Protein AF-A0A7X6TSU6-F1 (afdb_monomer_lite)

Radius of gyration: 29.44 Å; chains: 1; bounding box: 72×17×84 Å

pLDDT: mean 74.0, std 15.31, range [37.47, 94.88]

Sequence (127 aa):
MMKSKYRSEKGFIHVFFMGAVVILLMVFFNLTSQGMDQKIYRAELETKLKLDYATEAYYLLIREGEMWVAEGISYGDLTLNDLNQNLRANPYIEVDRKNHIIIISSWFKGERRGGYEIEKEEGVYDD

Secondary structure (DSSP, 8-state):
---SHHHHHHHHHHHHHHHHHHHHHHHHHHHHHHHHHHHHHHHHHHHHHHHHHHHHHHHHHHHHTSS---TT--BS---TTTTTT-----EEEEEETTTTEEEEEEEETTEEEEEEEEE--TT----

Foldseek 3Di:
DDDDPVVVVVVVVVVVVVVVVVVVVVVVVVVVVVVVVVVVVVVLVVLVVVLVVQQVVVVVCVVVVVDDDDAPDWDDPCPVVCLPPDDPFHWTWHADPVQQKIWIWTDDNNDTPDIDIDRDPPPPNDD

Structure (mmCIF, N/CA/C/O backbone):
data_AF-A0A7X6TSU6-F1
#
_entry.id   AF-A0A7X6TSU6-F1
#
loop_
_atom_site.group_PDB
_atom_site.id
_atom_site.type_symbol
_atom_site.label_atom_id
_atom_site.label_alt_id
_atom_site.label_comp_id
_atom_site.label_asym_id
_atom_site.label_entity_id
_atom_site.label_seq_id
_atom_site.pdbx_PDB_ins_code
_atom_site.Cartn_x
_atom_site.Cartn_y
_atom_site.Cartn_z
_atom_site.occupancy
_atom_site.B_iso_or_equiv
_atom_site.auth_seq_id
_atom_site.auth_comp_id
_atom_site.auth_asym_id
_atom_site.auth_atom_id
_atom_site.pdbx_PDB_model_num
ATOM 1 N N . MET A 1 1 ? 50.983 4.022 -57.843 1.00 48.47 1 MET A N 1
ATOM 2 C CA . MET A 1 1 ? 50.908 4.115 -56.368 1.00 48.47 1 MET A CA 1
ATOM 3 C C . MET A 1 1 ? 49.483 4.527 -55.997 1.00 48.47 1 MET A C 1
ATOM 5 O O . MET A 1 1 ? 49.167 5.703 -56.014 1.00 48.47 1 MET A O 1
ATOM 9 N N . MET A 1 2 ? 48.568 3.570 -55.811 1.00 52.47 2 MET A N 1
ATOM 10 C CA . MET A 1 2 ? 47.137 3.863 -55.622 1.00 52.47 2 MET A CA 1
ATOM 11 C C . MET A 1 2 ? 46.505 2.744 -54.777 1.00 52.47 2 MET A C 1
ATOM 13 O O . MET A 1 2 ? 45.866 1.837 -55.291 1.00 52.47 2 MET A O 1
ATOM 17 N N . LYS A 1 3 ? 46.798 2.728 -53.469 1.00 51.19 3 LYS A N 1
ATOM 18 C CA . LYS A 1 3 ? 46.248 1.735 -52.518 1.00 51.19 3 LYS A CA 1
ATOM 19 C C . LYS A 1 3 ? 45.700 2.339 -51.216 1.00 51.19 3 LYS A C 1
ATOM 21 O O . LYS A 1 3 ? 45.122 1.603 -50.425 1.00 51.19 3 LYS A O 1
ATOM 26 N N . SER A 1 4 ? 45.836 3.649 -50.973 1.00 55.00 4 SER A N 1
ATOM 27 C CA . SER A 1 4 ? 45.428 4.241 -49.686 1.00 55.00 4 SER A CA 1
ATOM 28 C C . SER A 1 4 ? 43.949 4.648 -49.613 1.00 55.00 4 SER A C 1
ATOM 30 O O . SER A 1 4 ? 43.361 4.523 -48.543 1.00 55.00 4 SER A O 1
ATOM 32 N N . LYS A 1 5 ? 43.313 5.055 -50.726 1.00 52.50 5 LYS A N 1
ATOM 33 C CA . LYS A 1 5 ? 41.904 5.511 -50.717 1.00 52.50 5 LYS A CA 1
ATOM 34 C C . LYS A 1 5 ? 40.912 4.417 -50.291 1.00 52.50 5 LYS A C 1
ATOM 36 O O . LYS A 1 5 ? 40.122 4.638 -49.381 1.00 52.50 5 LYS A O 1
ATOM 41 N N . TYR A 1 6 ? 41.046 3.204 -50.833 1.00 52.88 6 TYR A N 1
ATOM 42 C CA . TYR A 1 6 ? 40.151 2.075 -50.523 1.00 52.88 6 TYR A CA 1
ATOM 43 C C . TYR A 1 6 ? 40.205 1.591 -49.065 1.00 52.88 6 TYR A C 1
ATOM 45 O O . TYR A 1 6 ? 39.263 0.962 -48.584 1.00 52.88 6 TYR A O 1
ATOM 53 N N . ARG A 1 7 ? 41.311 1.840 -48.352 1.00 54.75 7 ARG A N 1
ATOM 54 C CA . ARG A 1 7 ? 41.481 1.391 -46.961 1.00 54.75 7 ARG A CA 1
ATOM 55 C C . ARG A 1 7 ? 40.793 2.337 -45.969 1.00 54.75 7 ARG A C 1
ATOM 57 O O . ARG A 1 7 ? 40.279 1.869 -44.960 1.00 54.75 7 ARG A O 1
ATOM 64 N N . SER A 1 8 ? 40.750 3.632 -46.292 1.00 58.81 8 SER A N 1
ATOM 65 C CA . SER A 1 8 ? 40.065 4.663 -45.500 1.00 58.81 8 SER A CA 1
ATOM 66 C C . SER A 1 8 ? 38.539 4.533 -45.587 1.00 58.81 8 SER A C 1
ATOM 68 O O . SER A 1 8 ? 37.858 4.532 -44.565 1.00 58.81 8 SER A O 1
ATOM 70 N N . GLU A 1 9 ? 38.000 4.310 -46.792 1.00 63.22 9 GLU A N 1
ATOM 71 C CA . GLU A 1 9 ? 36.550 4.178 -47.017 1.00 63.22 9 GLU A CA 1
ATOM 72 C C . GLU A 1 9 ? 35.940 2.973 -46.286 1.00 63.22 9 GLU A C 1
ATOM 74 O O . GLU A 1 9 ? 34.881 3.092 -45.673 1.00 63.22 9 GLU A O 1
ATOM 79 N N . LYS A 1 10 ? 36.631 1.823 -46.263 1.00 68.06 10 LYS A N 1
ATOM 80 C CA . LYS A 1 10 ? 36.173 0.650 -45.498 1.00 68.06 10 LYS A CA 1
ATOM 81 C C . LYS A 1 1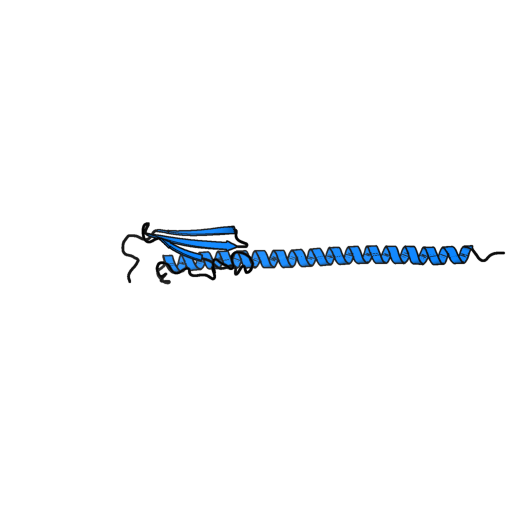0 ? 36.177 0.899 -43.986 1.00 68.06 10 LYS A C 1
ATOM 83 O O . LYS A 1 10 ? 35.256 0.466 -43.302 1.00 68.06 10 LYS A O 1
ATOM 88 N N . GLY A 1 11 ? 37.178 1.614 -43.466 1.00 73.25 11 GLY A N 1
ATOM 89 C CA . GLY A 1 11 ? 37.234 1.991 -42.050 1.00 73.25 11 GLY A CA 1
ATOM 90 C C . GLY A 1 11 ? 36.102 2.941 -41.654 1.00 73.25 11 GLY A C 1
ATOM 91 O O . GLY A 1 11 ? 35.458 2.733 -40.629 1.00 73.25 11 GLY A O 1
ATOM 92 N N . PHE A 1 12 ? 35.802 3.927 -42.503 1.00 78.75 12 PHE A N 1
ATOM 93 C CA . PHE A 1 12 ? 34.707 4.873 -42.284 1.00 78.75 12 PHE A CA 1
ATOM 94 C C . PHE A 1 12 ? 33.338 4.182 -42.226 1.00 78.75 12 PHE A C 1
ATOM 96 O O . PHE A 1 12 ? 32.553 4.451 -41.319 1.00 78.75 12 PHE A O 1
ATOM 103 N N . ILE A 1 13 ? 33.074 3.241 -43.139 1.00 83.75 13 ILE A N 1
ATOM 104 C CA . ILE A 1 13 ? 31.822 2.470 -43.153 1.00 83.75 13 ILE A CA 1
ATOM 105 C C . ILE A 1 13 ? 31.656 1.681 -41.846 1.00 83.75 13 ILE A C 1
ATOM 107 O O . ILE A 1 13 ? 30.581 1.707 -41.254 1.00 83.75 13 ILE A O 1
ATOM 111 N N . HIS A 1 14 ? 32.712 1.036 -41.343 1.00 83.25 14 HIS A N 1
ATOM 112 C CA . HIS A 1 14 ? 32.642 0.318 -40.067 1.00 83.25 14 HIS A CA 1
ATOM 113 C C . HIS A 1 14 ? 32.363 1.241 -38.874 1.00 83.25 14 HIS A C 1
ATOM 115 O O . HIS A 1 14 ? 31.539 0.891 -38.033 1.00 83.25 14 HIS A O 1
ATOM 121 N N . VAL A 1 15 ? 32.990 2.421 -38.812 1.00 85.75 15 VAL A N 1
ATOM 122 C CA . VAL A 1 15 ? 32.739 3.406 -37.742 1.00 85.75 15 VAL A CA 1
ATOM 123 C C . VAL A 1 15 ? 31.303 3.930 -37.804 1.00 85.75 15 VAL A C 1
ATOM 125 O O . VAL A 1 15 ? 30.639 4.017 -36.773 1.00 85.75 15 VAL A O 1
ATOM 128 N N . PHE A 1 16 ? 30.793 4.212 -39.005 1.00 88.38 16 PHE A N 1
ATOM 129 C CA . PHE A 1 16 ? 29.408 4.636 -39.201 1.00 88.38 16 PHE A CA 1
ATOM 130 C C . PHE A 1 16 ? 28.410 3.559 -38.751 1.00 88.38 16 PHE A C 1
ATOM 132 O O . PHE A 1 16 ? 27.497 3.850 -37.979 1.00 88.38 16 PHE A O 1
ATOM 139 N N . PHE A 1 17 ? 28.609 2.303 -39.165 1.00 91.50 17 PHE A N 1
ATOM 140 C CA . PHE A 1 17 ? 27.762 1.187 -38.734 1.00 91.50 17 PHE A CA 1
ATOM 141 C C . PHE A 1 17 ? 27.837 0.954 -37.223 1.00 91.50 17 PHE A C 1
ATOM 143 O O . PHE A 1 17 ? 26.806 0.732 -36.595 1.00 91.50 17 PHE A O 1
ATOM 150 N N . MET A 1 18 ? 29.025 1.046 -36.621 1.00 91.19 18 MET A N 1
ATOM 151 C CA . MET A 1 18 ? 29.184 0.915 -35.172 1.00 91.19 18 MET A CA 1
ATOM 152 C C . MET A 1 18 ? 28.428 2.023 -34.428 1.00 91.19 18 MET A C 1
ATOM 154 O O . MET A 1 18 ? 27.711 1.734 -33.474 1.00 91.19 18 MET A O 1
ATOM 158 N N . GLY A 1 19 ? 28.507 3.269 -34.906 1.00 91.00 19 GLY A N 1
ATOM 159 C CA . GLY A 1 19 ? 27.734 4.388 -34.362 1.00 91.00 19 GLY A CA 1
ATOM 160 C C . GLY A 1 19 ? 26.222 4.176 -34.483 1.00 91.00 19 GLY A C 1
ATOM 161 O O . GLY A 1 19 ? 25.496 4.365 -33.510 1.00 91.00 19 GLY A O 1
ATOM 162 N N . ALA A 1 20 ? 25.748 3.705 -35.640 1.00 93.12 20 ALA A N 1
ATOM 163 C CA . ALA A 1 20 ? 24.336 3.388 -35.847 1.00 93.12 20 ALA A CA 1
ATOM 164 C C . ALA A 1 20 ? 23.843 2.276 -34.902 1.00 93.12 20 ALA A C 1
ATOM 166 O O . ALA A 1 20 ? 22.762 2.394 -34.328 1.00 93.12 20 ALA A O 1
ATOM 167 N N . VAL A 1 21 ? 24.649 1.231 -34.685 1.00 94.62 21 VAL A N 1
ATOM 168 C CA . VAL A 1 21 ? 24.336 0.146 -33.740 1.00 94.62 21 VAL A CA 1
ATOM 169 C C . VAL A 1 21 ? 24.273 0.664 -32.304 1.00 94.62 21 VAL A C 1
ATOM 171 O O . VAL A 1 21 ? 23.350 0.310 -31.576 1.00 94.62 21 VAL A O 1
ATOM 174 N N . VAL A 1 22 ? 25.201 1.533 -31.894 1.00 94.31 22 VAL A N 1
ATOM 175 C CA . VAL A 1 22 ? 25.183 2.139 -30.552 1.00 94.31 22 VAL A CA 1
ATOM 176 C C . VAL A 1 22 ? 23.925 2.982 -30.345 1.00 94.31 22 VAL A C 1
ATOM 178 O O . VAL A 1 22 ? 23.269 2.844 -29.315 1.00 94.31 22 VAL A O 1
ATOM 181 N N . ILE A 1 23 ? 23.541 3.803 -31.327 1.00 94.69 23 ILE A N 1
ATOM 182 C CA . ILE A 1 23 ? 22.311 4.606 -31.255 1.00 94.69 23 ILE A CA 1
ATOM 183 C C . ILE A 1 23 ? 21.081 3.696 -31.162 1.00 94.69 23 ILE A C 1
ATOM 185 O O . ILE A 1 23 ? 20.210 3.922 -30.323 1.00 94.69 23 ILE A O 1
ATOM 189 N N . LEU A 1 24 ? 21.020 2.640 -31.976 1.00 94.81 24 LEU A N 1
ATOM 190 C CA . LEU A 1 24 ? 19.908 1.690 -31.961 1.00 94.81 24 LEU A CA 1
ATOM 191 C C . LEU A 1 24 ? 19.798 0.970 -30.610 1.00 94.81 24 LEU A C 1
ATOM 193 O O . LEU A 1 24 ? 18.699 0.842 -30.069 1.00 94.81 24 LEU A O 1
ATOM 197 N N . LEU A 1 25 ? 20.931 0.568 -30.027 1.00 94.88 25 LEU A N 1
ATOM 198 C CA . LEU A 1 25 ? 20.976 -0.007 -28.684 1.00 94.88 25 LEU A CA 1
ATOM 199 C C . LEU A 1 25 ? 20.494 0.992 -27.629 1.00 94.88 25 LEU A C 1
ATOM 201 O O . LEU A 1 25 ? 19.669 0.626 -26.798 1.00 94.88 25 LEU A O 1
ATOM 205 N N . MET A 1 26 ? 20.938 2.252 -27.675 1.00 93.81 26 MET A N 1
ATOM 206 C CA . MET A 1 26 ? 20.476 3.286 -26.739 1.00 93.81 26 MET A CA 1
ATOM 207 C C . MET A 1 26 ? 18.959 3.489 -26.808 1.00 93.81 26 MET A C 1
ATOM 209 O O . MET A 1 26 ? 18.303 3.583 -25.771 1.00 93.81 26 MET A O 1
ATOM 213 N N . VAL A 1 27 ? 18.383 3.521 -28.013 1.00 93.94 27 VAL A N 1
ATOM 214 C CA . VAL A 1 27 ? 16.926 3.630 -28.192 1.00 93.94 27 VAL A CA 1
ATOM 215 C C . VAL A 1 27 ? 16.217 2.414 -27.596 1.00 93.94 27 VAL A C 1
ATOM 217 O O . VAL A 1 27 ? 15.247 2.575 -26.856 1.00 93.94 27 VAL A O 1
ATOM 220 N N . PHE A 1 28 ? 16.718 1.205 -27.854 1.00 93.88 28 PHE A N 1
ATOM 221 C CA . PHE A 1 28 ? 16.129 -0.021 -27.318 1.00 93.88 28 PHE A CA 1
ATOM 222 C C . PHE A 1 28 ? 16.189 -0.079 -25.784 1.00 93.88 28 PHE A C 1
ATOM 224 O O . PHE A 1 28 ? 15.195 -0.418 -25.137 1.00 93.88 28 PHE A O 1
ATOM 231 N N . PHE A 1 29 ? 17.322 0.306 -25.190 1.00 92.75 29 PHE A N 1
ATOM 232 C CA . PHE A 1 29 ? 1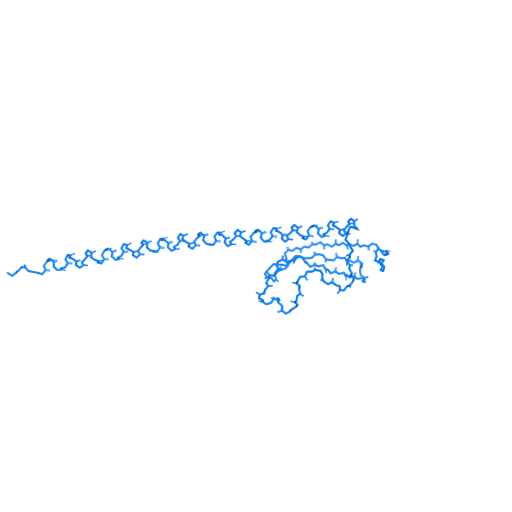7.477 0.388 -23.737 1.00 92.75 29 PHE A CA 1
ATOM 233 C C . PHE A 1 29 ? 16.505 1.395 -23.118 1.00 92.75 29 PHE A C 1
ATOM 235 O O . PHE A 1 29 ? 15.834 1.060 -22.145 1.00 92.75 29 PHE A O 1
ATOM 242 N N . ASN A 1 30 ? 16.365 2.586 -23.708 1.00 91.56 30 ASN A N 1
ATOM 243 C CA . ASN A 1 30 ? 15.431 3.599 -23.213 1.00 91.56 30 ASN A CA 1
ATOM 244 C C . ASN A 1 30 ? 13.971 3.121 -23.267 1.00 91.56 30 ASN A C 1
ATOM 246 O O . ASN A 1 30 ? 13.249 3.266 -22.284 1.00 91.56 30 ASN A O 1
ATOM 250 N N . LEU A 1 31 ? 13.541 2.503 -24.373 1.00 90.56 31 LEU A N 1
ATOM 251 C CA . LEU A 1 31 ? 12.186 1.948 -24.493 1.00 90.56 31 LEU A CA 1
ATOM 252 C C . LEU A 1 31 ? 11.936 0.820 -23.484 1.00 90.56 31 LEU A C 1
ATOM 254 O O . LEU A 1 31 ? 10.864 0.746 -22.882 1.00 90.56 31 LEU A O 1
ATOM 258 N N . THR A 1 32 ? 12.935 -0.040 -23.270 1.00 89.19 32 THR A N 1
ATOM 259 C CA . THR A 1 32 ? 12.842 -1.140 -22.302 1.00 89.19 32 THR A CA 1
ATOM 260 C C . THR A 1 32 ? 12.746 -0.605 -20.874 1.00 89.19 32 THR A C 1
ATOM 262 O O . THR A 1 32 ? 11.875 -1.048 -20.127 1.00 89.19 32 THR A O 1
ATOM 265 N N . SER A 1 33 ? 13.572 0.386 -20.518 1.00 87.94 33 SER A N 1
ATOM 266 C CA . SER A 1 33 ? 13.528 1.048 -19.208 1.00 87.94 33 SER A CA 1
ATOM 267 C C . SER A 1 33 ? 12.161 1.675 -18.954 1.00 87.94 33 SER A C 1
ATOM 269 O O . SER A 1 33 ? 11.522 1.347 -17.963 1.00 87.94 33 SER A O 1
ATOM 271 N N . GLN A 1 34 ? 11.645 2.472 -19.897 1.00 87.38 34 GLN A N 1
ATOM 272 C CA . GLN A 1 34 ? 10.323 3.095 -19.764 1.00 87.38 34 GLN A CA 1
ATOM 273 C C . GLN A 1 34 ? 9.202 2.060 -19.584 1.00 87.38 34 GLN A C 1
ATOM 275 O O . GLN A 1 34 ? 8.295 2.253 -18.772 1.00 87.38 34 GLN A O 1
ATOM 280 N N . GLY A 1 35 ? 9.258 0.943 -20.317 1.00 84.00 35 GLY A N 1
ATOM 281 C CA . GLY A 1 35 ? 8.290 -0.143 -20.173 1.00 84.00 35 GLY A CA 1
ATOM 282 C C . GLY A 1 35 ? 8.367 -0.842 -18.811 1.00 84.00 35 GLY A C 1
ATOM 283 O O . GLY A 1 35 ? 7.335 -1.231 -18.261 1.00 84.00 35 GLY A O 1
ATOM 284 N N . MET A 1 36 ? 9.569 -0.995 -18.252 1.00 84.62 36 MET A N 1
ATOM 285 C CA . MET A 1 36 ? 9.767 -1.534 -16.905 1.00 84.62 36 MET A CA 1
ATOM 286 C C . MET A 1 36 ? 9.272 -0.561 -15.833 1.00 84.62 36 MET A C 1
ATOM 288 O O . MET A 1 36 ? 8.511 -0.977 -14.961 1.00 84.62 36 MET A O 1
ATOM 292 N N . ASP A 1 37 ? 9.606 0.723 -15.947 1.00 84.62 37 ASP A N 1
ATOM 293 C CA . ASP A 1 37 ? 9.192 1.764 -15.002 1.00 84.62 37 ASP A CA 1
ATOM 294 C C . ASP A 1 37 ? 7.665 1.861 -14.919 1.00 84.62 37 ASP A C 1
ATOM 296 O O . ASP A 1 37 ? 7.092 1.895 -13.831 1.00 84.62 37 ASP A O 1
ATOM 300 N N . GLN A 1 38 ? 6.971 1.798 -16.062 1.00 81.50 38 GLN A N 1
ATOM 301 C CA . GLN A 1 38 ? 5.507 1.773 -16.086 1.00 81.50 38 GLN A CA 1
ATOM 302 C C . GLN A 1 38 ? 4.917 0.530 -15.413 1.00 81.50 38 GLN A C 1
ATOM 304 O O . GLN A 1 38 ? 3.885 0.627 -14.746 1.00 81.50 38 GLN A O 1
ATOM 309 N N . LYS A 1 39 ? 5.535 -0.644 -15.586 1.00 79.12 39 LYS A N 1
ATOM 310 C CA . LYS A 1 39 ? 5.075 -1.878 -14.932 1.00 79.12 39 LYS A CA 1
ATOM 311 C C . LYS A 1 39 ? 5.257 -1.806 -13.421 1.00 79.12 39 LYS A C 1
ATOM 313 O O . LYS A 1 39 ? 4.326 -2.147 -12.697 1.00 79.12 39 LYS A O 1
ATOM 318 N N . ILE A 1 40 ? 6.413 -1.328 -12.961 1.00 82.88 40 ILE A N 1
ATOM 319 C CA . ILE A 1 40 ? 6.695 -1.123 -11.535 1.00 82.88 40 ILE A CA 1
ATOM 320 C C . ILE A 1 40 ? 5.688 -0.130 -10.956 1.00 82.88 40 ILE A C 1
ATOM 322 O O . ILE A 1 40 ? 5.026 -0.432 -9.969 1.00 82.88 40 ILE A O 1
ATOM 326 N N . TYR A 1 41 ? 5.485 1.006 -11.624 1.00 81.94 41 TYR A N 1
ATOM 327 C CA . TYR A 1 41 ? 4.527 2.017 -11.192 1.00 81.94 41 TYR A CA 1
ATOM 328 C C . TYR A 1 41 ? 3.096 1.470 -11.077 1.00 81.94 41 TYR A C 1
ATOM 330 O O . TYR A 1 41 ? 2.409 1.723 -10.088 1.00 81.94 41 TYR A O 1
ATOM 338 N N . ARG A 1 42 ? 2.645 0.666 -12.049 1.00 78.50 42 ARG A N 1
ATOM 339 C CA . ARG A 1 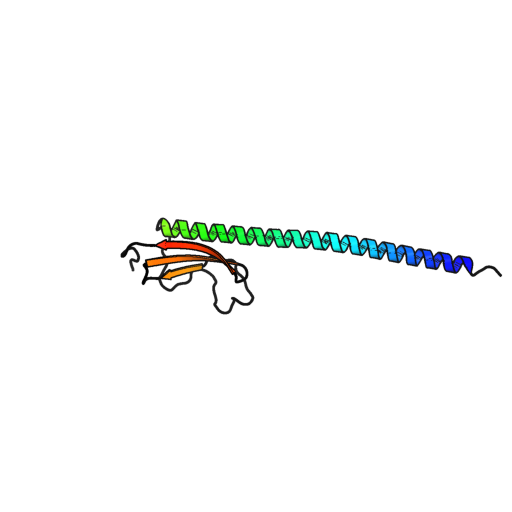42 ? 1.330 0.006 -11.986 1.00 78.50 42 ARG A CA 1
ATOM 340 C C . ARG A 1 42 ? 1.229 -0.978 -10.823 1.00 78.50 42 ARG A C 1
ATOM 342 O O . ARG A 1 42 ? 0.224 -0.955 -10.122 1.00 78.50 42 ARG A O 1
ATOM 349 N N . ALA A 1 43 ? 2.252 -1.801 -10.601 1.00 75.56 43 ALA A N 1
ATOM 350 C CA . ALA A 1 43 ? 2.275 -2.745 -9.486 1.00 75.56 43 ALA A CA 1
ATOM 351 C C . ALA A 1 43 ? 2.234 -2.023 -8.126 1.00 75.56 43 ALA A C 1
ATOM 353 O O . ALA A 1 43 ? 1.534 -2.452 -7.208 1.00 75.56 43 ALA A O 1
ATOM 354 N N . GLU A 1 44 ? 2.932 -0.891 -8.004 1.00 81.19 44 GLU A N 1
ATOM 355 C CA . GLU A 1 44 ? 2.869 -0.049 -6.809 1.00 81.19 44 GLU A CA 1
ATOM 356 C C . GLU A 1 44 ? 1.475 0.544 -6.592 1.00 81.19 44 GLU A C 1
ATOM 358 O O . GLU A 1 44 ? 0.974 0.519 -5.468 1.00 81.19 44 GLU A O 1
ATOM 363 N N . LEU A 1 45 ? 0.832 1.054 -7.646 1.00 84.94 45 LEU A N 1
ATOM 364 C CA . LEU A 1 45 ? -0.536 1.570 -7.559 1.00 84.94 45 LEU A CA 1
ATOM 365 C C . LEU A 1 45 ? -1.539 0.483 -7.173 1.00 84.94 45 LEU A C 1
ATOM 367 O O . LEU A 1 45 ? -2.382 0.718 -6.313 1.00 84.94 45 LEU A O 1
ATOM 371 N N . GLU A 1 46 ? -1.434 -0.704 -7.768 1.00 81.56 46 GLU A N 1
ATOM 372 C CA . GLU A 1 46 ? -2.300 -1.837 -7.437 1.00 81.56 46 GLU A CA 1
ATOM 373 C C . GLU A 1 46 ? -2.131 -2.251 -5.971 1.00 81.56 46 GLU A C 1
ATOM 375 O O . GLU A 1 46 ? -3.114 -2.483 -5.273 1.00 81.56 46 GLU A O 1
ATOM 380 N N . THR A 1 47 ? -0.891 -2.284 -5.479 1.00 79.31 47 THR A N 1
ATOM 381 C CA . THR A 1 47 ? -0.599 -2.602 -4.075 1.00 79.31 47 THR A CA 1
ATOM 382 C C . THR A 1 47 ? -1.191 -1.556 -3.133 1.00 79.31 47 THR A C 1
ATOM 384 O O . THR A 1 47 ? -1.828 -1.912 -2.145 1.00 79.31 47 THR A O 1
ATOM 387 N N . LYS A 1 48 ? -1.037 -0.265 -3.456 1.00 83.44 48 LYS A N 1
ATOM 388 C CA . LYS A 1 48 ? -1.638 0.838 -2.691 1.00 83.44 48 LYS A CA 1
ATOM 389 C C . LYS A 1 48 ? -3.162 0.737 -2.653 1.00 83.44 48 LYS A C 1
ATOM 391 O O . LYS A 1 48 ? -3.749 0.895 -1.594 1.00 83.44 48 LYS A O 1
ATOM 396 N N . LEU A 1 49 ? -3.787 0.432 -3.788 1.00 84.50 49 LEU A N 1
ATOM 397 C CA . LEU A 1 49 ? -5.237 0.304 -3.882 1.00 84.50 49 LEU A CA 1
ATOM 398 C C . LEU A 1 49 ? -5.760 -0.894 -3.076 1.00 84.50 49 LEU A C 1
ATOM 400 O O . LEU A 1 49 ? -6.741 -0.768 -2.353 1.00 84.50 49 LEU A O 1
ATOM 404 N N . LYS A 1 50 ? -5.088 -2.050 -3.161 1.00 82.50 50 LYS A N 1
ATOM 405 C CA . LYS A 1 50 ? -5.423 -3.229 -2.344 1.00 82.50 50 LYS A CA 1
ATOM 406 C C . LYS A 1 50 ? -5.326 -2.931 -0.853 1.00 82.50 50 LYS A C 1
ATOM 408 O O . LYS A 1 50 ? -6.182 -3.374 -0.096 1.00 82.50 50 LYS A O 1
ATOM 413 N N . LEU A 1 51 ? -4.301 -2.183 -0.451 1.00 83.44 51 LEU A N 1
ATOM 414 C CA . LEU A 1 51 ? -4.119 -1.759 0.929 1.00 83.44 51 LEU A CA 1
ATOM 415 C C . LEU A 1 51 ? -5.271 -0.860 1.395 1.00 83.44 51 LEU A C 1
ATOM 417 O O . LEU A 1 51 ? -5.837 -1.123 2.450 1.00 83.44 51 LEU A O 1
ATOM 421 N N . ASP A 1 52 ? -5.654 0.139 0.596 1.00 84.69 52 ASP A N 1
ATOM 422 C CA . ASP A 1 52 ? -6.770 1.035 0.924 1.00 84.69 52 ASP A CA 1
ATOM 423 C C . ASP A 1 52 ? -8.087 0.257 1.079 1.00 84.69 52 ASP A C 1
ATOM 425 O O . ASP A 1 52 ? -8.780 0.418 2.083 1.00 84.69 52 ASP A O 1
ATOM 429 N N . TYR A 1 53 ? -8.387 -0.658 0.148 1.00 84.38 53 TYR A N 1
ATOM 430 C CA . TYR A 1 53 ? -9.571 -1.518 0.245 1.00 84.38 53 TYR A CA 1
ATOM 431 C C . TYR A 1 53 ? -9.544 -2.435 1.465 1.00 84.38 53 TYR A C 1
ATOM 433 O O . TYR A 1 53 ? -10.575 -2.640 2.097 1.00 84.38 53 TYR A O 1
ATOM 441 N N . ALA A 1 54 ? -8.382 -2.993 1.810 1.00 83.56 54 ALA A N 1
ATOM 442 C CA . ALA A 1 54 ? -8.257 -3.822 3.001 1.00 83.56 54 ALA A CA 1
ATOM 443 C C . ALA A 1 54 ? -8.519 -2.996 4.269 1.00 83.56 54 ALA A C 1
ATOM 445 O O . ALA A 1 54 ? -9.286 -3.423 5.127 1.00 83.56 54 ALA A O 1
ATOM 446 N N . THR A 1 55 ? -7.936 -1.799 4.373 1.00 85.19 55 THR A N 1
ATOM 447 C CA . THR A 1 55 ? -8.159 -0.875 5.494 1.00 85.19 55 TH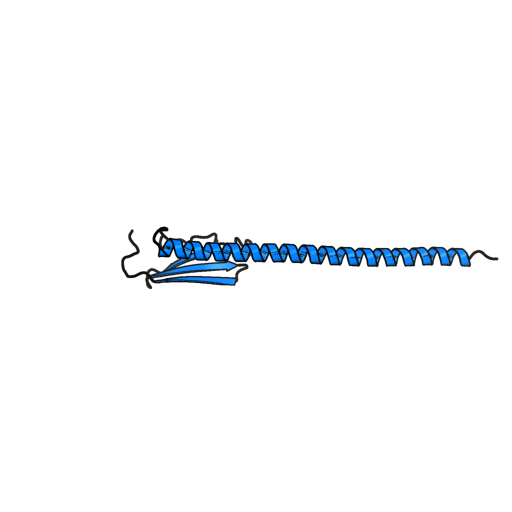R A CA 1
ATOM 448 C C . THR A 1 55 ? -9.631 -0.496 5.647 1.00 85.19 55 THR A C 1
ATOM 450 O O . THR A 1 55 ? -10.151 -0.522 6.761 1.00 85.19 55 THR A O 1
ATOM 453 N N . GLU A 1 56 ? -10.315 -0.195 4.545 1.00 84.94 56 GLU A N 1
ATOM 454 C CA . GLU A 1 56 ? -11.748 0.111 4.556 1.00 84.94 56 GLU A CA 1
ATOM 455 C C . GLU A 1 56 ? -12.599 -1.111 4.931 1.00 84.94 56 GLU A C 1
ATOM 457 O O . GLU A 1 56 ? -13.517 -0.996 5.740 1.00 84.94 56 GLU A O 1
ATOM 462 N N . ALA A 1 57 ? -12.265 -2.298 4.419 1.00 84.00 57 ALA A N 1
ATOM 463 C CA . ALA A 1 57 ? -12.961 -3.531 4.775 1.00 84.00 57 ALA A CA 1
ATOM 464 C C . ALA A 1 57 ? -12.859 -3.828 6.279 1.00 84.00 57 ALA A C 1
ATOM 466 O O . ALA A 1 57 ? -13.871 -4.117 6.912 1.00 84.00 57 ALA A O 1
ATOM 467 N N . TYR A 1 58 ? -11.668 -3.690 6.874 1.00 83.62 58 TYR A N 1
ATOM 468 C CA . TYR A 1 58 ? -11.497 -3.834 8.323 1.00 83.62 58 TYR A CA 1
ATOM 469 C C . TYR A 1 58 ? -12.325 -2.815 9.105 1.00 83.62 58 TYR A C 1
ATOM 471 O O . TYR A 1 58 ? -12.962 -3.176 10.093 1.00 83.62 58 TYR A O 1
ATOM 479 N N . TYR A 1 59 ? -12.364 -1.562 8.649 1.00 85.88 59 TYR A N 1
ATOM 480 C CA . TYR A 1 59 ? -13.204 -0.537 9.263 1.00 85.88 59 TYR A CA 1
ATOM 481 C C . TYR A 1 59 ? -14.683 -0.932 9.262 1.00 85.88 59 TYR A C 1
ATOM 483 O O . TYR A 1 59 ? -15.329 -0.857 10.307 1.00 85.88 59 TYR A O 1
ATOM 491 N N . LEU A 1 60 ? -15.210 -1.392 8.125 1.00 85.38 60 LEU A N 1
ATOM 492 C CA . LEU A 1 60 ? -16.607 -1.808 8.014 1.00 85.38 60 LEU A CA 1
ATOM 493 C C . LEU A 1 60 ? -16.916 -3.003 8.921 1.00 85.38 60 LEU A C 1
ATOM 495 O O . LEU A 1 60 ? -17.857 -2.924 9.706 1.00 85.38 60 LEU A O 1
ATOM 499 N N . LEU A 1 61 ? -16.080 -4.046 8.895 1.00 84.06 61 LEU A N 1
ATOM 500 C CA . LEU A 1 61 ? -16.264 -5.254 9.708 1.00 84.06 61 LEU A CA 1
ATOM 501 C C . LEU A 1 61 ? -16.274 -4.954 11.215 1.00 84.06 61 LEU A C 1
ATOM 503 O O . LEU A 1 61 ? -17.108 -5.476 11.954 1.00 84.06 61 LEU A O 1
ATOM 507 N N . ILE A 1 62 ? -15.374 -4.087 11.686 1.00 84.50 62 ILE A N 1
ATOM 508 C CA . ILE A 1 62 ? -15.294 -3.701 13.106 1.00 84.50 62 ILE A CA 1
ATOM 509 C C . ILE A 1 62 ? -16.460 -2.783 13.494 1.00 84.50 62 ILE A C 1
ATOM 511 O O . ILE A 1 62 ? -17.012 -2.868 14.600 1.00 84.50 62 ILE A O 1
ATOM 515 N N . ARG A 1 63 ? -16.857 -1.884 12.589 1.00 83.44 63 ARG A N 1
ATOM 516 C CA . ARG A 1 63 ? -17.994 -0.988 12.808 1.00 83.44 63 ARG A CA 1
ATOM 517 C C . ARG A 1 63 ? -19.304 -1.767 12.907 1.00 83.44 63 ARG A C 1
ATOM 519 O O . ARG A 1 63 ? -20.108 -1.453 13.778 1.00 83.44 63 ARG A O 1
ATOM 526 N N . GLU A 1 64 ? -19.494 -2.769 12.054 1.00 83.94 64 GLU A N 1
ATOM 527 C CA . GLU A 1 64 ? -20.692 -3.618 12.003 1.00 83.94 64 GLU A CA 1
ATOM 528 C C . GLU A 1 64 ? -20.706 -4.704 13.091 1.00 83.94 64 GLU A C 1
ATOM 530 O O . GLU A 1 64 ? -21.739 -5.321 13.330 1.00 83.94 64 GLU A O 1
ATOM 535 N N . GLY A 1 65 ? -19.590 -4.888 13.808 1.00 78.81 65 GLY A N 1
ATOM 536 C CA . GLY A 1 65 ? -19.468 -5.881 14.879 1.00 78.81 65 GLY A CA 1
ATOM 537 C C . GLY A 1 65 ? -19.248 -7.308 14.371 1.00 78.81 65 GLY A C 1
ATOM 538 O O . GLY A 1 65 ? -19.343 -8.253 15.147 1.00 78.81 65 GLY A O 1
ATOM 539 N N . GLU A 1 66 ? -18.935 -7.474 13.085 1.00 77.62 66 GLU A N 1
ATOM 540 C CA . GLU A 1 66 ? -18.649 -8.773 12.463 1.00 77.62 66 GLU A CA 1
ATOM 541 C C . GLU A 1 66 ? -17.216 -9.258 12.729 1.00 77.62 66 GLU A C 1
ATOM 543 O O . GLU A 1 66 ? -16.896 -10.427 12.508 1.00 77.62 66 GLU A O 1
ATOM 548 N N . MET A 1 67 ? -16.340 -8.374 13.215 1.00 76.56 67 MET A N 1
ATOM 549 C CA . MET A 1 67 ? -14.972 -8.702 13.598 1.00 76.56 67 MET A CA 1
ATOM 550 C C . MET A 1 67 ? -14.668 -8.225 15.015 1.00 76.56 67 MET A C 1
ATOM 552 O O . MET A 1 67 ? -14.780 -7.038 15.323 1.00 76.56 67 MET A O 1
ATOM 556 N N . TRP A 1 68 ? -14.212 -9.158 15.851 1.00 70.38 68 TRP A N 1
ATOM 557 C CA . TRP A 1 68 ? -13.678 -8.862 17.175 1.00 70.38 68 TRP A CA 1
ATOM 558 C C . TRP A 1 68 ? -12.168 -8.624 17.098 1.00 70.38 68 TRP A C 1
ATOM 560 O O . TRP A 1 68 ? -11.443 -9.355 16.416 1.00 70.38 68 TRP A O 1
ATOM 570 N N . VAL A 1 69 ? -11.700 -7.589 17.789 1.00 72.06 69 VAL A N 1
ATOM 571 C CA . VAL A 1 69 ? -10.296 -7.168 17.812 1.00 72.06 69 VAL A CA 1
ATOM 572 C C . VAL A 1 69 ? -9.844 -7.180 19.261 1.00 72.06 69 VAL A C 1
ATOM 574 O O . VAL A 1 69 ? -10.320 -6.382 20.066 1.00 72.06 69 VAL A O 1
ATOM 577 N N . ALA A 1 70 ? -8.935 -8.097 19.582 1.00 63.88 70 ALA A N 1
ATOM 578 C CA . ALA A 1 70 ? -8.385 -8.226 20.921 1.00 63.88 70 ALA A CA 1
ATOM 579 C C . ALA A 1 70 ? -7.505 -7.023 21.273 1.00 63.88 70 ALA A C 1
ATOM 581 O O . ALA A 1 70 ? -6.730 -6.528 20.448 1.00 63.88 70 ALA A O 1
ATOM 582 N N . GLU A 1 71 ? -7.567 -6.606 22.532 1.00 61.72 71 GLU A N 1
ATOM 583 C CA . GLU A 1 71 ? -6.712 -5.548 23.057 1.00 61.72 71 GLU A CA 1
ATOM 584 C C . GLU A 1 71 ? -5.226 -5.919 22.978 1.00 61.72 71 GLU A C 1
ATOM 586 O O . GLU A 1 71 ? -4.827 -7.060 23.218 1.00 61.72 71 GLU A O 1
ATOM 591 N N . GLY A 1 72 ? -4.385 -4.934 22.654 1.00 55.69 72 GLY A N 1
ATOM 592 C CA . GLY A 1 72 ? -2.930 -5.105 22.613 1.00 55.69 72 GLY A CA 1
ATOM 593 C C . GLY A 1 72 ? -2.412 -6.026 21.500 1.00 55.69 72 GLY A C 1
ATOM 594 O O . GLY A 1 72 ? -1.202 -6.242 21.423 1.00 55.69 72 GLY A O 1
ATOM 595 N N . ILE A 1 73 ? -3.287 -6.549 20.632 1.00 59.66 73 ILE A N 1
ATOM 596 C CA . ILE A 1 73 ? -2.901 -7.341 19.464 1.00 59.66 73 ILE A CA 1
ATOM 597 C C . ILE A 1 73 ? -2.913 -6.449 18.226 1.00 59.66 73 ILE A C 1
ATOM 599 O O . ILE A 1 73 ? -3.945 -5.930 17.813 1.00 59.66 73 ILE A O 1
ATOM 603 N N . SER A 1 74 ? -1.744 -6.320 17.603 1.00 58.41 74 SER A N 1
ATOM 604 C CA . SER A 1 74 ? -1.623 -5.772 16.257 1.00 58.41 74 SER A CA 1
ATOM 605 C C . SER A 1 74 ? -2.075 -6.815 15.243 1.00 58.41 74 SER A C 1
ATOM 607 O O . SER A 1 74 ? -1.416 -7.843 15.062 1.00 58.41 74 SER A O 1
ATOM 609 N N . TYR A 1 75 ? -3.157 -6.526 14.532 1.00 61.75 75 TYR A N 1
ATOM 610 C CA . TYR A 1 75 ? -3.570 -7.313 13.376 1.00 61.75 75 TYR A CA 1
ATOM 611 C C . TYR A 1 75 ? -2.899 -6.733 12.133 1.00 61.75 75 TYR A C 1
ATOM 613 O O . TYR A 1 75 ? -3.173 -5.599 11.746 1.00 61.75 75 TYR A O 1
ATOM 621 N N . GLY A 1 76 ? -1.982 -7.507 11.552 1.00 59.59 76 GLY A N 1
ATOM 622 C CA . GLY A 1 76 ? -1.111 -7.079 10.458 1.00 59.59 76 GLY A CA 1
ATOM 623 C C . GLY A 1 76 ? 0.350 -7.429 10.742 1.00 59.59 76 GLY A C 1
ATOM 624 O O . GLY A 1 76 ? 0.778 -7.471 11.894 1.00 59.59 76 GLY A O 1
ATOM 625 N N . ASP A 1 77 ? 1.113 -7.726 9.690 1.00 49.53 77 ASP A N 1
ATOM 626 C CA . ASP A 1 77 ? 2.531 -8.109 9.779 1.00 49.53 77 ASP A CA 1
ATOM 627 C C . ASP A 1 77 ? 3.383 -6.850 10.052 1.00 49.53 77 ASP A C 1
ATOM 629 O O . ASP A 1 77 ? 3.917 -6.228 9.136 1.00 49.53 77 ASP A O 1
ATOM 633 N N . LEU A 1 78 ? 3.415 -6.414 11.314 1.00 50.00 78 LEU A N 1
ATOM 634 C CA . LEU A 1 78 ? 4.263 -5.331 11.822 1.00 50.00 78 LEU A CA 1
ATOM 635 C C . LEU A 1 78 ? 5.229 -5.904 12.860 1.00 50.00 78 LEU A C 1
ATOM 637 O O . LEU A 1 78 ? 5.211 -5.587 14.048 1.00 50.00 78 LEU A O 1
ATOM 641 N N . THR A 1 79 ? 6.125 -6.767 12.396 1.00 45.75 79 THR A N 1
ATOM 642 C CA . THR A 1 79 ? 7.391 -6.978 13.088 1.00 45.75 79 THR A CA 1
ATOM 643 C C . THR A 1 79 ? 8.118 -5.630 13.118 1.00 45.75 79 THR A C 1
ATOM 645 O O . THR A 1 79 ? 8.590 -5.135 12.099 1.00 45.75 79 THR A O 1
ATOM 648 N N . LEU A 1 80 ? 8.221 -5.009 14.301 1.00 41.88 80 LEU A N 1
ATOM 649 C CA . LEU A 1 80 ? 8.935 -3.736 14.525 1.00 41.88 80 LEU A CA 1
ATOM 650 C C . LEU A 1 80 ? 10.386 -3.737 13.989 1.00 41.88 80 LEU A C 1
ATOM 652 O O . LEU A 1 80 ? 10.956 -2.675 13.757 1.00 41.88 80 LEU A O 1
ATOM 656 N N . ASN A 1 81 ? 10.966 -4.918 13.751 1.00 37.47 81 ASN A N 1
ATOM 657 C CA . ASN A 1 81 ? 12.283 -5.100 13.135 1.00 37.47 81 ASN A CA 1
ATOM 658 C C . ASN A 1 81 ? 12.273 -5.196 11.589 1.00 37.47 81 ASN A C 1
ATOM 660 O O . ASN A 1 81 ? 13.340 -5.082 10.991 1.00 37.47 81 ASN A O 1
ATOM 664 N N . ASP A 1 82 ? 11.120 -5.365 10.927 1.00 41.44 82 ASP A N 1
ATOM 665 C CA . ASP A 1 82 ? 10.990 -5.429 9.454 1.00 41.44 82 ASP A CA 1
ATOM 666 C C . ASP A 1 82 ? 10.643 -4.085 8.798 1.00 41.44 82 ASP A C 1
ATOM 668 O O . ASP A 1 82 ? 10.680 -3.971 7.568 1.00 41.44 82 ASP A O 1
ATOM 672 N N . LEU A 1 83 ? 10.421 -3.038 9.606 1.00 44.50 83 LEU A N 1
ATOM 673 C CA . LEU A 1 83 ? 10.286 -1.636 9.177 1.00 44.50 83 LEU A CA 1
ATOM 674 C C . LEU A 1 83 ? 11.450 -1.147 8.302 1.00 44.50 83 LEU A C 1
ATOM 676 O O . LEU A 1 83 ? 11.341 -0.096 7.674 1.00 44.50 83 LEU A O 1
ATOM 680 N N . ASN A 1 84 ? 12.552 -1.900 8.245 1.00 41.81 84 ASN A N 1
ATOM 681 C CA . ASN A 1 84 ? 13.706 -1.528 7.454 1.00 41.81 84 ASN A CA 1
ATOM 682 C C . ASN A 1 84 ? 13.704 -2.094 6.023 1.00 41.81 84 ASN A C 1
ATOM 684 O O . ASN A 1 84 ? 14.225 -1.407 5.152 1.00 41.81 84 ASN A O 1
ATOM 688 N N . GLN A 1 85 ? 13.160 -3.285 5.711 1.00 40.19 85 GLN A N 1
ATOM 689 C CA . GLN A 1 85 ? 13.385 -3.868 4.363 1.00 40.19 85 GLN A CA 1
ATOM 690 C C . GLN A 1 85 ? 12.303 -4.796 3.782 1.00 40.19 85 GLN A C 1
ATOM 692 O O . GLN A 1 85 ? 12.366 -5.062 2.583 1.00 40.19 85 GLN A O 1
ATOM 697 N N . ASN A 1 86 ? 11.285 -5.240 4.530 1.00 42.06 86 ASN A N 1
ATOM 698 C CA . ASN A 1 86 ? 10.271 -6.167 3.998 1.00 42.06 86 ASN A CA 1
ATOM 699 C C . ASN A 1 86 ? 8.856 -5.618 4.160 1.00 42.06 86 ASN A C 1
ATOM 701 O O . ASN A 1 86 ? 8.078 -6.016 5.020 1.00 42.06 86 ASN A O 1
ATOM 705 N N . LEU A 1 87 ? 8.515 -4.685 3.279 1.00 46.59 87 LEU A N 1
ATOM 706 C CA . LEU A 1 87 ? 7.195 -4.076 3.210 1.00 46.59 87 LEU A CA 1
ATOM 707 C C . LEU A 1 87 ? 6.146 -5.057 2.701 1.00 46.59 87 LEU A C 1
ATOM 709 O O . LEU A 1 87 ? 5.863 -5.138 1.505 1.00 46.59 87 LEU A O 1
ATOM 713 N N . ARG A 1 88 ? 5.514 -5.762 3.630 1.00 54.06 88 ARG A N 1
ATOM 714 C CA . ARG A 1 88 ? 4.188 -6.322 3.402 1.00 54.06 88 ARG A CA 1
ATOM 715 C C . ARG A 1 88 ? 3.185 -5.196 3.626 1.00 54.06 88 ARG A C 1
ATOM 717 O O . ARG A 1 88 ? 2.977 -4.754 4.747 1.00 54.06 88 ARG A O 1
ATOM 724 N N . ALA A 1 89 ? 2.640 -4.677 2.528 1.00 57.59 89 ALA A N 1
ATOM 725 C CA . ALA A 1 89 ? 1.602 -3.652 2.517 1.00 57.59 89 ALA A CA 1
ATOM 726 C C . ALA A 1 89 ? 0.319 -4.209 3.146 1.00 57.59 89 ALA A C 1
ATOM 728 O O . ALA A 1 89 ? -0.557 -4.701 2.439 1.00 57.59 89 ALA A O 1
ATOM 729 N N . ASN A 1 90 ? 0.240 -4.158 4.471 1.00 65.62 90 ASN A N 1
ATOM 730 C CA . ASN A 1 90 ? -0.892 -4.643 5.239 1.00 65.62 90 ASN A CA 1
ATOM 731 C C . ASN A 1 90 ? -1.464 -3.517 6.108 1.00 65.62 90 ASN A C 1
ATOM 733 O O . ASN A 1 90 ? -0.715 -2.655 6.579 1.00 65.62 90 ASN A O 1
ATOM 737 N N . PRO A 1 91 ? -2.788 -3.507 6.315 1.00 70.75 91 PRO A N 1
ATOM 738 C CA . PRO A 1 91 ? -3.402 -2.659 7.320 1.00 70.75 91 PRO A CA 1
ATOM 739 C C . PRO A 1 91 ? -2.961 -3.098 8.720 1.00 70.75 91 PRO A C 1
ATOM 741 O O . PRO A 1 91 ? -2.657 -4.267 8.953 1.00 70.75 91 PRO A O 1
ATOM 744 N N . TYR A 1 92 ? -2.932 -2.131 9.625 1.00 76.38 92 TYR A N 1
ATOM 745 C CA . TYR A 1 92 ? -2.570 -2.258 11.027 1.00 76.38 92 TYR A CA 1
ATOM 746 C C . TYR A 1 92 ? -3.746 -1.809 11.881 1.00 76.38 92 TYR A C 1
ATOM 748 O O . TYR A 1 92 ? -4.317 -0.752 11.612 1.00 76.38 92 TYR A O 1
ATOM 756 N N . ILE A 1 93 ? -4.100 -2.587 12.897 1.00 75.88 93 ILE A N 1
ATOM 757 C CA . ILE A 1 93 ? -5.188 -2.261 13.821 1.00 75.88 93 ILE A CA 1
ATOM 758 C C . ILE A 1 93 ? -4.611 -2.152 15.229 1.00 75.88 93 ILE A C 1
ATOM 760 O O . ILE A 1 93 ? -3.926 -3.065 15.684 1.00 75.88 93 ILE A O 1
ATOM 764 N N . GLU A 1 94 ? -4.909 -1.048 15.904 1.00 79.00 94 GLU A N 1
ATOM 765 C CA . GLU A 1 94 ? -4.529 -0.756 17.282 1.00 79.00 94 GLU A CA 1
ATOM 766 C C . GLU A 1 94 ? -5.766 -0.375 18.092 1.00 79.00 94 GLU A C 1
ATOM 768 O O . GLU A 1 94 ? -6.660 0.309 17.596 1.00 79.00 94 GLU A O 1
ATOM 773 N N . VAL A 1 95 ? -5.819 -0.825 19.342 1.00 78.75 95 VAL A N 1
ATOM 774 C CA . VAL A 1 95 ? -6.933 -0.566 20.258 1.00 78.75 95 VAL A CA 1
ATOM 775 C C . VAL A 1 95 ? -6.401 0.192 21.471 1.00 78.75 95 VAL A C 1
ATOM 777 O O . VAL A 1 95 ? -5.581 -0.343 22.219 1.00 78.75 95 VAL A O 1
ATOM 780 N N . ASP A 1 96 ? -6.882 1.419 21.679 1.00 74.62 96 ASP A N 1
ATOM 781 C CA . ASP A 1 96 ? -6.628 2.223 22.874 1.00 74.62 96 ASP A CA 1
ATOM 782 C C . ASP A 1 96 ? -7.837 2.171 23.813 1.00 74.62 96 ASP A C 1
ATOM 784 O O . ASP A 1 96 ? -8.847 2.856 23.630 1.00 74.62 96 ASP A O 1
ATOM 788 N N . ARG A 1 97 ? -7.707 1.363 24.866 1.00 67.25 97 ARG A N 1
ATOM 789 C CA . ARG A 1 97 ? -8.752 1.160 25.871 1.00 67.25 97 ARG A CA 1
ATOM 790 C C . ARG A 1 97 ? -9.014 2.394 26.735 1.00 67.25 97 ARG A C 1
ATOM 792 O O . ARG A 1 97 ? -10.117 2.534 27.244 1.00 67.25 97 ARG A O 1
ATOM 799 N N . LYS A 1 98 ? -8.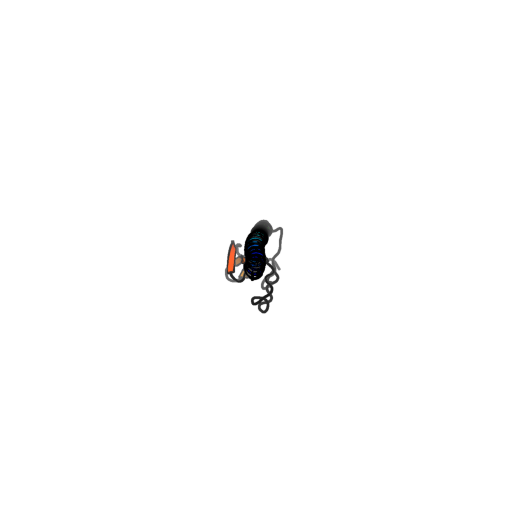027 3.280 26.933 1.00 70.88 98 LYS A N 1
ATOM 800 C CA . LYS A 1 98 ? -8.199 4.457 27.809 1.00 70.88 98 LYS A CA 1
ATOM 801 C C . LYS A 1 98 ? -9.141 5.481 27.203 1.00 70.88 98 LYS A C 1
ATOM 803 O O . LYS A 1 98 ? -9.825 6.184 27.935 1.00 70.88 98 LYS A O 1
ATOM 808 N N . ASN A 1 99 ? -9.113 5.570 25.881 1.00 75.06 99 ASN A N 1
ATOM 809 C CA . ASN A 1 99 ? -9.902 6.525 25.123 1.00 75.06 99 ASN A CA 1
ATOM 810 C C . ASN A 1 99 ? -11.060 5.851 24.369 1.00 75.06 99 ASN A C 1
ATOM 812 O O . ASN A 1 99 ? -11.826 6.550 23.725 1.00 75.06 99 ASN A O 1
ATOM 816 N N . HIS A 1 100 ? -11.198 4.520 24.459 1.00 75.44 100 HIS A N 1
ATOM 817 C CA . HIS A 1 100 ? -12.190 3.713 23.736 1.00 75.44 100 HIS A CA 1
ATOM 818 C C . HIS A 1 100 ? -12.131 3.885 22.215 1.00 75.44 100 HIS A C 1
ATOM 820 O O . HIS A 1 100 ? -13.148 3.987 21.528 1.00 75.44 100 HIS A O 1
ATOM 826 N N . ILE A 1 101 ? -10.908 3.908 21.686 1.00 81.38 101 ILE A N 1
ATOM 827 C CA . ILE A 1 101 ? -10.645 4.161 20.274 1.00 81.38 101 ILE A CA 1
ATOM 828 C C . ILE A 1 101 ? -10.016 2.927 19.633 1.00 81.38 101 ILE A C 1
ATOM 830 O O . ILE A 1 101 ? -9.062 2.347 20.151 1.00 81.38 101 ILE A O 1
ATOM 834 N N . ILE A 1 102 ? -10.522 2.546 18.463 1.00 83.62 102 ILE A N 1
ATOM 835 C CA . ILE A 1 102 ? -9.873 1.595 17.559 1.00 83.62 102 ILE A CA 1
ATOM 836 C C . ILE A 1 102 ? -9.307 2.376 16.375 1.00 83.62 102 ILE A C 1
ATOM 838 O O . ILE A 1 102 ? -10.044 3.033 15.641 1.00 83.62 102 ILE A O 1
ATOM 842 N N . ILE A 1 103 ? -7.996 2.283 16.176 1.00 84.81 103 ILE A N 1
ATOM 843 C CA . ILE A 1 103 ? -7.261 2.930 15.093 1.00 84.81 103 ILE A CA 1
ATOM 844 C C . ILE A 1 103 ? -6.915 1.873 14.052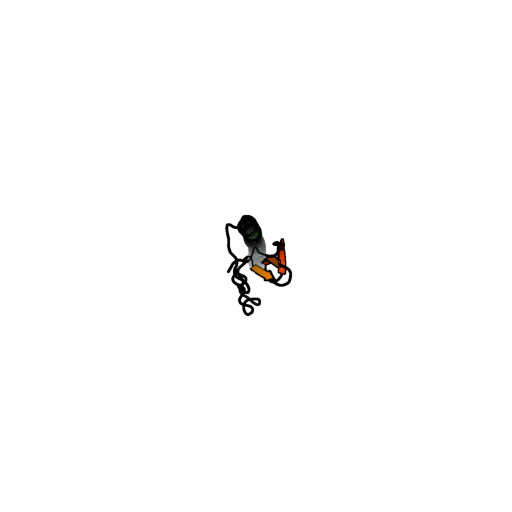 1.00 84.81 103 ILE A C 1
ATOM 846 O O . ILE A 1 103 ? -6.220 0.903 14.336 1.00 84.81 103 ILE A O 1
ATOM 850 N N . ILE A 1 104 ? -7.340 2.088 12.814 1.00 86.38 104 ILE A N 1
ATOM 851 C CA . ILE A 1 104 ? -7.013 1.233 11.674 1.00 86.38 104 ILE A CA 1
ATOM 852 C C . ILE A 1 104 ? -6.153 2.069 10.740 1.00 86.38 104 ILE A C 1
ATOM 854 O O . ILE A 1 104 ? -6.623 3.070 10.217 1.00 86.38 104 ILE A O 1
ATOM 858 N N . SER A 1 105 ? -4.894 1.708 10.524 1.00 84.56 105 SER A N 1
ATOM 859 C CA . SER A 1 105 ? -3.950 2.485 9.717 1.00 84.56 105 SER A CA 1
ATOM 860 C C . SER A 1 105 ? -3.352 1.662 8.587 1.00 84.56 105 SER A C 1
ATOM 862 O O . SER A 1 105 ? -3.015 0.497 8.758 1.00 84.56 105 SER A O 1
ATOM 864 N N . SER A 1 106 ? -3.161 2.284 7.429 1.00 82.75 106 SER A N 1
ATOM 865 C CA . SER A 1 106 ? -2.403 1.714 6.318 1.00 82.75 106 SER A CA 1
ATOM 866 C C . SER A 1 106 ? -0.995 2.293 6.265 1.00 82.75 106 SER A C 1
ATOM 868 O O . SER A 1 106 ? -0.797 3.511 6.326 1.00 82.75 106 SER A O 1
ATOM 870 N N . TRP A 1 107 ? -0.008 1.414 6.094 1.00 79.38 107 TRP A N 1
ATOM 871 C CA . TRP A 1 107 ? 1.394 1.787 5.935 1.00 79.38 107 TRP A CA 1
ATOM 872 C C . TRP A 1 107 ? 1.936 1.263 4.608 1.00 79.38 107 TRP A C 1
ATOM 874 O O . TRP A 1 107 ? 1.779 0.090 4.267 1.00 79.38 107 TRP A O 1
ATOM 884 N N . PHE A 1 108 ? 2.591 2.136 3.846 1.00 75.81 108 PHE A N 1
ATOM 885 C CA . PHE A 1 108 ? 3.240 1.775 2.592 1.00 75.81 108 PHE A CA 1
ATOM 886 C C . PHE A 1 108 ? 4.600 2.460 2.506 1.00 75.81 108 PHE A C 1
ATOM 888 O O . PHE A 1 108 ? 4.709 3.670 2.646 1.00 75.81 108 PHE A O 1
ATOM 895 N N . LYS A 1 109 ? 5.653 1.678 2.267 1.00 73.50 109 LYS A N 1
ATOM 896 C CA . LYS A 1 109 ? 7.053 2.132 2.245 1.00 73.50 109 LYS A CA 1
ATOM 897 C C . LYS A 1 109 ? 7.498 2.937 3.480 1.00 73.50 109 LYS A C 1
ATOM 899 O O . LYS A 1 109 ? 8.306 3.845 3.357 1.00 73.50 109 LYS A O 1
ATOM 904 N N . GLY A 1 110 ? 6.995 2.579 4.666 1.00 69.75 110 GLY A N 1
ATOM 905 C CA . GLY A 1 110 ? 7.341 3.239 5.933 1.00 69.75 110 GLY A CA 1
ATOM 906 C C . GLY A 1 110 ? 6.581 4.545 6.182 1.00 69.75 110 GLY A C 1
ATOM 907 O O . GLY A 1 110 ? 6.736 5.146 7.239 1.00 69.75 110 GLY A O 1
ATOM 908 N N . GLU A 1 111 ? 5.723 4.959 5.249 1.00 73.94 111 GLU A N 1
ATOM 909 C CA . GLU A 1 111 ? 4.874 6.137 5.386 1.00 73.94 111 GLU A CA 1
ATOM 910 C C . GLU A 1 111 ? 3.431 5.725 5.694 1.00 73.94 111 GLU A C 1
ATOM 912 O O . GLU A 1 111 ? 2.883 4.796 5.084 1.00 73.94 111 GLU A O 1
ATOM 917 N N . ARG A 1 112 ? 2.797 6.434 6.636 1.00 77.19 112 ARG A N 1
ATOM 918 C CA . ARG A 1 112 ? 1.366 6.282 6.915 1.00 77.19 112 ARG A CA 1
ATOM 919 C C . ARG A 1 112 ? 0.583 6.873 5.747 1.00 77.19 112 ARG A C 1
ATOM 921 O O . ARG A 1 112 ? 0.703 8.061 5.459 1.00 77.19 112 ARG A O 1
ATOM 928 N N . ARG A 1 113 ? -0.222 6.046 5.081 1.00 80.19 113 ARG A N 1
ATOM 929 C CA . ARG A 1 113 ? -1.007 6.444 3.904 1.00 80.19 113 ARG A CA 1
ATOM 930 C C . ARG A 1 113 ? -2.390 6.965 4.284 1.00 80.19 113 ARG A C 1
ATOM 932 O O . ARG A 1 113 ? -2.884 7.896 3.657 1.00 80.19 113 ARG A O 1
ATOM 939 N N . GLY A 1 114 ? -2.997 6.374 5.304 1.00 81.88 114 GLY A N 1
ATOM 940 C CA . GLY A 1 114 ? -4.325 6.741 5.766 1.00 81.88 114 GLY A CA 1
ATOM 941 C C . GLY A 1 114 ? -4.766 5.874 6.931 1.00 81.88 114 GLY A C 1
ATOM 942 O O . GLY A 1 114 ? -4.000 5.059 7.452 1.00 81.88 114 GLY A O 1
ATOM 943 N N . GLY A 1 115 ? -6.001 6.076 7.361 1.00 85.62 115 GLY A N 1
ATOM 944 C CA . GLY A 1 115 ? -6.591 5.268 8.405 1.00 85.62 115 GLY A CA 1
ATOM 945 C C . GLY A 1 115 ? -7.965 5.753 8.824 1.00 85.62 115 GLY A C 1
ATOM 946 O O . GLY A 1 115 ? -8.391 6.843 8.446 1.00 85.62 115 GLY A O 1
ATOM 947 N N . TYR A 1 116 ? -8.620 4.923 9.619 1.00 86.00 116 TYR A N 1
ATOM 948 C CA . TYR A 1 116 ? -9.900 5.192 10.240 1.00 86.00 116 TYR A CA 1
ATOM 949 C C . TYR A 1 116 ? -9.759 5.116 11.750 1.00 86.00 116 TYR A C 1
ATOM 951 O O . TYR A 1 116 ? -8.899 4.410 12.280 1.00 86.00 116 TYR A O 1
ATOM 959 N N . GLU A 1 117 ? -10.639 5.839 12.416 1.00 86.81 117 GLU A N 1
ATOM 960 C CA . GLU A 1 117 ? -10.760 5.852 13.858 1.00 86.81 117 GLU A CA 1
ATOM 961 C C . GLU A 1 117 ? -12.208 5.519 14.202 1.00 86.81 117 GLU A C 1
ATOM 963 O O . GLU A 1 117 ? -13.138 6.061 13.598 1.00 86.81 117 GLU A O 1
ATOM 968 N N . ILE A 1 118 ? -12.396 4.568 15.110 1.00 85.44 118 ILE A N 1
ATOM 969 C CA . ILE A 1 118 ? -13.707 4.162 15.602 1.00 85.44 118 ILE A CA 1
ATOM 970 C C . ILE A 1 118 ? -13.717 4.420 17.101 1.00 85.44 118 ILE A C 1
ATOM 972 O O . ILE A 1 118 ? -13.048 3.711 17.849 1.00 85.44 118 ILE A O 1
ATOM 976 N N . GLU A 1 119 ? -14.493 5.412 17.522 1.00 83.31 119 GLU A N 1
ATOM 977 C CA . GLU A 1 119 ? -14.834 5.623 18.925 1.00 83.31 119 GLU A CA 1
ATOM 978 C C . GLU A 1 119 ? -15.974 4.662 19.289 1.00 83.31 119 GLU A C 1
ATOM 980 O O . GLU A 1 119 ? -17.003 4.604 18.606 1.00 83.31 119 GLU A O 1
ATOM 985 N N . LYS A 1 120 ? -15.766 3.840 20.316 1.00 73.00 120 LYS A N 1
ATOM 986 C CA . LYS A 1 120 ? -16.787 2.943 20.867 1.00 73.00 120 LYS A CA 1
ATOM 987 C C . LYS A 1 120 ? -17.250 3.502 22.210 1.00 73.00 120 LYS A C 1
ATOM 989 O O . LYS A 1 120 ? -16.443 3.997 22.986 1.00 73.00 120 LYS A O 1
ATOM 994 N N . GLU A 1 121 ? -18.545 3.409 22.498 1.00 66.94 121 GLU A N 1
ATOM 995 C CA . GLU A 1 121 ? -19.064 3.760 23.825 1.00 66.94 121 GLU A CA 1
ATOM 996 C C . GLU A 1 121 ? -18.512 2.795 24.895 1.00 66.94 121 GLU A C 1
ATOM 998 O O . GLU A 1 121 ? -18.226 1.624 24.609 1.00 66.94 121 GLU A O 1
ATOM 1003 N N . GLU A 1 122 ? -18.352 3.287 26.130 1.00 52.34 122 GLU A N 1
ATOM 1004 C CA . GLU A 1 122 ? -17.953 2.484 27.294 1.00 52.34 122 GLU A CA 1
ATOM 1005 C C . GLU A 1 122 ? -18.867 1.248 27.419 1.00 52.34 122 GLU A C 1
ATOM 1007 O O . GLU A 1 122 ? -20.055 1.372 27.712 1.00 52.34 122 GLU A O 1
ATOM 1012 N N . GLY A 1 123 ? -18.313 0.050 27.189 1.00 54.16 123 GLY A N 1
ATOM 1013 C CA . GLY A 1 123 ? -19.024 -1.229 27.357 1.00 54.16 123 GLY A CA 1
ATOM 1014 C C . GLY A 1 123 ? -19.083 -2.151 26.134 1.00 54.16 123 GLY A C 1
ATOM 1015 O O . GLY A 1 123 ? -19.674 -3.216 26.231 1.00 54.16 123 GLY A O 1
ATOM 1016 N N . VAL A 1 124 ? -18.480 -1.790 24.993 1.00 54.81 124 VAL A N 1
ATOM 1017 C CA . VAL A 1 124 ? -18.479 -2.645 23.777 1.00 54.81 124 VAL A CA 1
ATOM 1018 C C . VAL A 1 124 ? -17.266 -3.596 23.699 1.00 54.81 124 VAL A C 1
ATOM 1020 O O . VAL A 1 124 ? -17.178 -4.435 22.804 1.00 54.81 124 VAL A O 1
ATOM 1023 N N . TYR A 1 125 ? -16.331 -3.495 24.645 1.00 52.66 125 TYR A N 1
ATOM 1024 C CA . TYR A 1 125 ? -15.188 -4.404 24.775 1.00 52.66 125 TYR A CA 1
ATOM 1025 C C . TYR A 1 125 ? -15.542 -5.513 25.774 1.00 52.66 125 TYR A C 1
ATOM 1027 O O . TYR A 1 125 ? -15.072 -5.484 26.909 1.00 52.66 125 TYR A O 1
ATOM 1035 N N . ASP A 1 126 ? -16.433 -6.427 25.383 1.00 50.69 126 ASP A N 1
ATOM 1036 C CA . ASP A 1 126 ? -16.731 -7.618 26.190 1.00 50.69 126 ASP A CA 1
ATOM 1037 C C . ASP A 1 126 ? -15.659 -8.706 25.973 1.00 50.69 126 ASP A C 1
ATOM 1039 O O . ASP A 1 126 ? -15.176 -8.902 24.848 1.00 50.69 126 ASP A O 1
ATOM 1043 N N . ASP A 1 127 ? -15.301 -9.331 27.102 1.00 49.47 127 ASP A N 1
ATOM 1044 C CA . ASP A 1 127 ? -14.199 -10.273 27.382 1.00 49.47 127 ASP A CA 1
ATOM 1045 C C . ASP A 1 127 ? -14.037 -11.468 26.418 1.00 49.47 127 ASP A C 1
ATOM 1047 O O . ASP A 1 127 ? -15.050 -12.095 26.023 1.00 49.47 127 ASP A O 1
#